Protein AF-F0Q202-F1 (afdb_monomer_lite)

Radius of gyration: 23.23 Å; chains: 1; bounding box: 80×51×35 Å

Secondary structure (DSSP, 8-state):
--------------------PPPPGGG--HHHHHHHHHHHHHHHHHHHHHHHHHH-TTTHHHHHHHHHHHHHTS-HHHHHHTTSHHHHHHHHHHHHHHHHHTTSHHHHHHHHHHHHHHT-

Sequence (120 aa):
MKIASFIAFAAVAFSVQVLAQPKPANQITQKDMQAAMERQMHVTDAATVANCSSLHPDLAKKIDKNWQTNLASLPPQLAEYRKSPAFASAVADARRDQMQEARTPEGQKSMAALCKAMAE

Foldseek 3Di:
DDDDDDPDPPPPPPPPPPPPDPDPPVPCDPVNVVVVVVLLVVLLLLLLLVVLCVVCVVLNVLLVVLVVVVVVPDDPVSVVVCVDPVSVVSSVVSNVVLVVQCVDPVSVVVSVVVSVVSSD

Organism: Paracidovorax avenae (strain ATCC 19860 / DSM 7227 / CCUG 15838 / JCM 20985 / LMG 2117 / NCPPB 1011) (NCBI:txid643561)

pLDDT: mean 80.48, std 17.8, range [38.53, 95.31]

Structure (mmCIF, N/CA/C/O backbone):
data_AF-F0Q202-F1
#
_entry.id   AF-F0Q202-F1
#
loop_
_atom_site.group_PDB
_atom_site.id
_atom_site.type_symbol
_atom_site.label_atom_id
_atom_site.label_alt_id
_atom_site.label_comp_id
_atom_site.label_asym_id
_atom_site.label_entity_id
_atom_site.label_seq_id
_atom_site.pdbx_PDB_ins_code
_atom_site.Cartn_x
_atom_site.Cartn_y
_atom_site.Cartn_z
_atom_site.occupancy
_atom_site.B_iso_or_equiv
_atom_site.auth_seq_id
_atom_site.auth_comp_id
_atom_site.auth_asym_id
_atom_site.auth_atom_id
_atom_site.pdbx_PDB_model_num
ATOM 1 N N . MET A 1 1 ? -64.465 37.238 -0.187 1.00 41.12 1 MET A N 1
ATOM 2 C CA . MET A 1 1 ? -63.631 36.153 -0.755 1.00 41.12 1 MET A CA 1
ATOM 3 C C . MET A 1 1 ? -62.293 36.713 -1.223 1.00 41.12 1 MET A C 1
ATOM 5 O O . MET A 1 1 ? -62.259 37.357 -2.260 1.00 41.12 1 MET A O 1
ATOM 9 N N . LYS A 1 2 ? -61.207 36.465 -0.485 1.00 38.53 2 LYS A N 1
ATOM 10 C CA . LYS A 1 2 ? -59.966 35.862 -1.005 1.00 38.53 2 LYS A CA 1
ATOM 11 C C . LYS A 1 2 ? -59.012 35.639 0.168 1.00 38.53 2 LYS A C 1
ATOM 13 O O . LYS A 1 2 ? -58.813 36.509 1.004 1.00 38.53 2 LYS A O 1
ATOM 18 N N . ILE A 1 3 ? -58.584 34.393 0.255 1.00 45.16 3 ILE A N 1
ATOM 19 C CA . ILE A 1 3 ? -57.961 33.724 1.388 1.00 45.16 3 ILE A CA 1
ATOM 20 C C . ILE A 1 3 ? -56.492 34.144 1.465 1.00 45.16 3 ILE A C 1
ATOM 22 O O . ILE A 1 3 ? -55.812 34.193 0.442 1.00 45.16 3 ILE A O 1
ATOM 26 N N . ALA A 1 4 ? -56.027 34.449 2.676 1.00 41.97 4 ALA A N 1
ATOM 27 C CA . ALA A 1 4 ? -54.624 34.681 2.979 1.00 41.97 4 ALA A CA 1
ATOM 28 C C . ALA A 1 4 ? -53.829 33.386 2.750 1.00 41.97 4 ALA A C 1
ATOM 30 O O . ALA A 1 4 ? -54.071 32.374 3.408 1.00 41.97 4 ALA A O 1
ATOM 31 N N . SER A 1 5 ? -52.890 33.409 1.807 1.00 44.31 5 SER A N 1
ATOM 32 C CA . SER A 1 5 ? -51.950 32.311 1.591 1.00 44.31 5 SER A CA 1
ATOM 33 C C . SER A 1 5 ? -50.843 32.372 2.641 1.00 44.31 5 SER A C 1
ATOM 35 O O . SER A 1 5 ? -49.849 33.074 2.481 1.00 44.31 5 SER A O 1
ATOM 37 N N . PHE A 1 6 ? -51.022 31.612 3.719 1.00 45.22 6 PHE A N 1
ATOM 38 C CA . PHE A 1 6 ? -49.936 31.196 4.597 1.00 45.22 6 PHE A CA 1
ATOM 39 C C . PHE A 1 6 ? -49.061 30.192 3.841 1.00 45.22 6 PHE A C 1
ATOM 41 O O . PHE A 1 6 ? -49.450 29.040 3.660 1.00 45.22 6 PHE A O 1
ATOM 48 N N . ILE A 1 7 ? -47.882 30.617 3.390 1.00 50.84 7 ILE A N 1
ATOM 49 C CA . ILE A 1 7 ? -46.831 29.687 2.967 1.00 50.84 7 ILE A CA 1
ATOM 50 C C . ILE A 1 7 ? -45.949 29.450 4.188 1.00 50.84 7 ILE A C 1
ATOM 52 O O . ILE A 1 7 ? -45.042 30.221 4.493 1.00 50.84 7 ILE A O 1
ATOM 56 N N . ALA A 1 8 ? -46.270 28.382 4.915 1.00 42.75 8 ALA A N 1
ATOM 57 C CA . ALA A 1 8 ? -45.376 27.788 5.890 1.00 42.75 8 ALA A CA 1
ATOM 58 C C . ALA A 1 8 ? -44.191 27.183 5.126 1.00 42.75 8 ALA A C 1
ATOM 60 O O . ALA A 1 8 ? -44.309 26.124 4.510 1.00 42.75 8 ALA A O 1
ATOM 61 N N . PHE A 1 9 ? -43.051 27.873 5.134 1.00 44.25 9 PHE A N 1
ATOM 62 C CA . PHE A 1 9 ? -41.790 27.264 4.734 1.00 44.25 9 PHE A CA 1
ATOM 63 C C . PHE A 1 9 ? -41.432 26.218 5.785 1.00 44.25 9 PHE A C 1
ATOM 65 O O . PHE A 1 9 ? -41.008 26.539 6.894 1.00 44.25 9 PHE A O 1
ATOM 72 N N . ALA A 1 10 ? -41.662 24.955 5.430 1.00 46.19 10 ALA A N 1
ATOM 73 C CA . ALA A 1 10 ? -41.149 23.816 6.159 1.00 46.19 10 ALA A CA 1
ATOM 74 C C . ALA A 1 10 ? -39.633 23.987 6.302 1.00 46.19 10 ALA A C 1
ATOM 76 O O . ALA A 1 10 ? -38.899 24.009 5.312 1.00 46.19 10 ALA A O 1
ATOM 77 N N . ALA A 1 11 ? -39.179 24.133 7.544 1.00 44.84 11 ALA A N 1
ATOM 78 C CA . ALA A 1 11 ? -37.784 23.983 7.895 1.00 44.84 11 ALA A CA 1
ATOM 79 C C . ALA A 1 11 ? -37.382 22.553 7.524 1.00 44.84 11 ALA A C 1
ATOM 81 O O . ALA A 1 11 ? -37.645 21.603 8.262 1.00 44.84 11 ALA A O 1
ATOM 82 N N . VAL A 1 12 ? -36.778 22.387 6.348 1.00 46.44 12 VAL A N 1
ATOM 83 C CA . VAL A 1 12 ? -36.034 21.176 6.029 1.00 46.44 12 VAL A CA 1
ATOM 84 C C . VAL A 1 12 ? -34.817 21.222 6.936 1.00 46.44 12 VAL A C 1
ATOM 86 O O . VAL A 1 12 ? -33.804 21.847 6.626 1.00 46.44 12 VAL A O 1
ATOM 89 N N . ALA A 1 13 ? -34.961 20.621 8.114 1.00 45.25 13 ALA A N 1
ATOM 90 C CA . ALA A 1 13 ? -33.850 20.254 8.961 1.00 45.25 13 ALA A CA 1
ATOM 91 C C . ALA A 1 13 ? -33.022 19.240 8.168 1.00 45.25 13 ALA A C 1
ATOM 93 O O . ALA A 1 13 ? -33.217 18.031 8.268 1.00 45.25 13 ALA A O 1
ATOM 94 N N . PHE A 1 14 ? -32.122 19.743 7.324 1.00 41.34 14 PHE A N 1
ATOM 95 C CA . PHE A 1 14 ? -31.003 18.963 6.841 1.00 41.34 14 PHE A CA 1
ATOM 96 C C . PHE A 1 14 ? -30.200 18.603 8.083 1.00 41.34 14 PHE A C 1
ATOM 98 O O . PHE A 1 14 ? -29.419 19.398 8.601 1.00 41.34 14 PHE A O 1
ATOM 105 N N . SER A 1 15 ? -30.453 17.404 8.601 1.00 44.53 15 SER A N 1
ATOM 106 C CA . SER A 1 15 ? -29.558 16.712 9.510 1.00 44.53 15 SER A CA 1
ATOM 107 C C . SER A 1 15 ? -28.270 16.464 8.734 1.00 44.53 15 SER A C 1
ATOM 109 O O . SER A 1 15 ? -28.069 15.401 8.148 1.00 44.53 15 SER A O 1
ATOM 111 N N . VAL A 1 16 ? -27.423 17.492 8.659 1.00 44.59 16 VAL A N 1
ATOM 112 C CA . VAL A 1 16 ? -26.036 17.344 8.250 1.00 44.59 16 VAL A CA 1
ATOM 113 C C . VAL A 1 16 ? -25.473 16.356 9.253 1.00 44.59 16 VAL A C 1
ATOM 115 O O . VAL A 1 16 ? -25.354 16.662 10.440 1.00 44.59 16 VAL A O 1
ATOM 118 N N . GLN A 1 17 ? -25.247 15.130 8.786 1.00 41.91 17 GLN A N 1
ATOM 119 C CA . GLN A 1 17 ? -24.494 14.134 9.522 1.00 41.91 17 GLN A CA 1
ATOM 120 C C . GLN A 1 17 ? -23.251 14.859 10.008 1.00 41.91 17 GLN A C 1
ATOM 122 O O . GLN A 1 17 ? -22.509 15.415 9.198 1.00 41.91 17 GLN A O 1
ATOM 127 N N . VAL A 1 18 ? -23.112 14.952 11.329 1.00 43.50 18 VAL A N 1
ATOM 128 C CA . VAL A 1 18 ? -21.946 15.513 11.994 1.00 43.50 18 VAL A CA 1
ATOM 129 C C . VAL A 1 18 ? -20.757 14.707 11.488 1.00 43.50 18 VAL A C 1
ATOM 131 O O . VAL A 1 18 ? -20.432 13.644 12.009 1.00 43.50 18 VAL A O 1
ATOM 134 N N . LEU A 1 19 ? -20.143 15.192 10.409 1.00 44.94 19 LEU A N 1
ATOM 135 C CA . LEU A 1 19 ? -18.779 14.872 10.060 1.00 44.94 19 LEU A CA 1
ATOM 136 C C . LEU A 1 19 ? -18.009 15.234 11.315 1.00 44.94 19 LEU A C 1
ATOM 138 O O . LEU A 1 19 ? -18.044 16.391 11.739 1.00 44.94 19 LEU A O 1
ATOM 142 N N . ALA A 1 20 ? -17.449 14.214 11.962 1.00 51.72 20 ALA A N 1
ATOM 143 C CA . ALA A 1 20 ? -16.647 14.351 13.159 1.00 51.72 20 ALA A CA 1
ATOM 144 C C . ALA A 1 20 ? -15.728 15.561 12.975 1.00 51.72 20 ALA A C 1
ATOM 146 O O . ALA A 1 20 ? -14.836 15.544 12.125 1.00 51.72 20 ALA A O 1
ATOM 147 N N . GLN A 1 21 ? -16.030 16.641 13.699 1.00 51.09 21 GLN A N 1
ATOM 148 C CA . GLN A 1 21 ? -15.249 17.865 13.635 1.00 51.09 21 GLN A CA 1
ATOM 149 C C . GLN A 1 21 ? -13.797 17.479 13.931 1.00 51.09 21 GLN A C 1
ATOM 151 O O . GLN A 1 21 ? -13.567 16.748 14.905 1.00 51.09 21 GLN A O 1
ATOM 156 N N . PRO A 1 22 ? -12.824 17.891 13.097 1.00 58.81 22 PRO A N 1
ATOM 157 C CA . PRO A 1 22 ? -11.431 17.594 13.364 1.00 58.81 22 PRO A CA 1
ATOM 158 C C . PRO A 1 22 ? -11.106 18.116 14.760 1.00 58.81 22 PRO A C 1
ATOM 160 O O . PRO A 1 22 ? -11.384 19.270 15.093 1.00 58.81 22 PRO A O 1
ATOM 163 N N . LYS A 1 23 ? -10.578 17.225 15.603 1.00 62.44 23 LYS A N 1
ATOM 164 C CA . LYS A 1 23 ? -10.172 17.567 16.965 1.00 62.44 23 LYS A CA 1
ATOM 165 C C . LYS A 1 23 ? -9.237 18.779 16.865 1.00 62.44 23 LYS A C 1
ATOM 167 O O . LYS A 1 23 ? -8.338 18.757 16.019 1.00 62.44 23 LYS A O 1
ATOM 172 N N . PRO A 1 24 ? -9.452 19.846 17.649 1.00 64.62 24 PRO A N 1
ATOM 173 C CA . PRO A 1 24 ? -8.662 21.057 17.498 1.00 64.62 24 PRO A CA 1
ATOM 174 C C . PRO A 1 24 ? -7.177 20.719 17.711 1.00 64.62 24 PRO A C 1
ATOM 176 O O . PRO A 1 24 ? -6.844 19.864 18.532 1.00 64.62 24 PRO A O 1
ATOM 179 N N . ALA A 1 25 ? -6.287 21.332 16.923 1.00 59.72 25 ALA A N 1
ATOM 180 C CA . ALA A 1 25 ? -4.877 20.923 16.805 1.00 59.72 25 ALA A CA 1
ATOM 181 C C . ALA A 1 25 ? -4.115 20.891 18.148 1.00 59.72 25 ALA A C 1
ATOM 183 O O . ALA A 1 25 ? -3.148 20.155 18.307 1.00 59.72 25 ALA A O 1
ATOM 184 N N . ASN A 1 26 ? -4.596 21.641 19.140 1.00 63.47 26 ASN A N 1
ATOM 185 C CA . ASN A 1 26 ? -4.110 21.679 20.519 1.00 63.47 26 ASN A CA 1
ATOM 186 C C . ASN A 1 26 ? -4.547 20.482 21.397 1.00 63.47 26 ASN A C 1
ATOM 188 O O . ASN A 1 26 ? -4.173 20.425 22.564 1.00 63.47 26 ASN A O 1
ATOM 192 N N . GLN A 1 27 ? -5.326 19.534 20.869 1.00 69.56 27 GLN A N 1
ATOM 193 C CA . GLN A 1 27 ? -5.803 18.331 21.570 1.00 69.56 27 GLN A CA 1
ATOM 194 C C . GLN A 1 27 ? -5.386 17.018 20.886 1.00 69.56 27 GLN A C 1
ATOM 196 O O . GLN A 1 27 ? -5.903 15.946 21.228 1.00 69.56 27 GLN A O 1
ATOM 201 N N . ILE A 1 28 ? -4.476 17.085 19.910 1.00 76.56 28 ILE A N 1
ATOM 202 C CA . ILE A 1 28 ? -3.886 15.894 19.298 1.00 76.56 28 ILE A CA 1
ATOM 203 C C . ILE A 1 28 ? -2.921 15.283 20.311 1.00 76.56 28 ILE A C 1
ATOM 205 O O . ILE A 1 28 ? -1.932 15.899 20.703 1.00 76.56 28 ILE A O 1
ATOM 209 N N . THR A 1 29 ? -3.222 14.069 20.761 1.00 85.25 29 THR A N 1
ATOM 210 C CA . THR A 1 29 ? -2.345 13.344 21.682 1.00 85.25 29 THR A CA 1
ATOM 211 C C . THR A 1 29 ? -1.218 12.646 20.917 1.00 85.25 29 THR A C 1
ATOM 213 O O . THR A 1 29 ? -1.346 12.354 19.728 1.00 85.25 29 THR A O 1
ATOM 216 N N . GLN A 1 30 ? -0.129 12.287 21.603 1.00 85.25 30 GLN A N 1
ATOM 217 C CA . GLN A 1 30 ? 0.939 11.464 21.014 1.00 85.25 30 GLN A CA 1
ATOM 218 C C . GLN A 1 30 ? 0.395 10.149 20.427 1.00 85.25 30 GLN A C 1
ATOM 220 O O . GLN A 1 30 ? 0.828 9.710 19.365 1.00 85.25 30 GLN A O 1
ATOM 225 N N . LYS A 1 31 ? -0.608 9.553 21.082 1.00 83.94 31 LYS A N 1
ATOM 226 C CA . LYS A 1 31 ? -1.293 8.345 20.606 1.00 83.94 31 LYS A CA 1
ATOM 227 C C . LYS A 1 31 ? -2.057 8.591 19.303 1.00 83.94 31 LYS A C 1
ATOM 229 O O . LYS A 1 31 ? -2.058 7.728 18.429 1.00 83.94 31 LYS A O 1
ATOM 234 N N . ASP A 1 32 ? -2.679 9.761 19.158 1.00 82.19 32 ASP A N 1
ATOM 235 C CA . ASP A 1 32 ? -3.372 10.145 17.925 1.00 82.19 32 ASP A CA 1
ATOM 236 C C . ASP A 1 32 ? -2.376 10.302 16.766 1.00 82.19 32 ASP A C 1
ATOM 238 O O . ASP A 1 32 ? -2.639 9.820 15.663 1.00 82.19 32 ASP A O 1
ATOM 242 N N . MET A 1 33 ? -1.204 10.895 17.030 1.00 83.25 33 MET A N 1
ATOM 243 C CA . MET A 1 33 ? -0.122 11.007 16.044 1.00 83.25 33 MET A CA 1
ATOM 244 C C . MET A 1 33 ? 0.432 9.640 15.644 1.00 83.25 33 MET A C 1
ATOM 246 O O . MET A 1 33 ? 0.576 9.362 14.455 1.00 83.25 33 MET A O 1
ATOM 250 N N . GLN A 1 34 ? 0.699 8.767 16.617 1.00 85.38 34 GLN A N 1
ATOM 251 C CA . GLN A 1 34 ? 1.192 7.420 16.345 1.00 85.38 34 GLN A CA 1
ATOM 252 C C . GLN A 1 34 ? 0.188 6.624 15.504 1.00 85.38 34 GLN A C 1
ATOM 254 O O . GLN A 1 34 ? 0.563 6.037 14.495 1.00 85.38 34 GLN A O 1
ATOM 259 N N . ALA A 1 35 ? -1.099 6.676 15.850 1.00 84.69 35 ALA A N 1
ATOM 260 C CA . ALA A 1 35 ? -2.133 6.009 15.071 1.00 84.69 35 ALA A CA 1
ATOM 261 C C . ALA A 1 35 ? -2.259 6.592 13.652 1.00 84.69 35 ALA A C 1
ATOM 263 O O . ALA A 1 35 ? -2.562 5.864 12.713 1.00 84.69 35 ALA A O 1
ATOM 264 N N . ALA A 1 36 ? -2.063 7.900 13.460 1.00 84.50 36 ALA A N 1
ATOM 265 C CA . ALA A 1 36 ? -2.039 8.500 12.125 1.00 84.50 36 ALA A CA 1
ATOM 266 C C . ALA A 1 36 ? -0.834 8.015 11.301 1.00 84.50 36 ALA A C 1
ATOM 268 O O . ALA A 1 36 ? -1.002 7.643 10.140 1.00 84.50 36 ALA A O 1
ATOM 269 N N . MET A 1 37 ? 0.346 7.941 11.917 1.00 86.25 37 MET A N 1
ATOM 270 C CA . MET A 1 37 ? 1.562 7.427 11.286 1.00 86.25 37 MET A CA 1
ATOM 271 C C . MET A 1 37 ? 1.426 5.947 10.906 1.00 86.25 37 MET A C 1
ATOM 273 O O . MET A 1 37 ? 1.740 5.574 9.779 1.00 86.25 37 MET A O 1
ATOM 277 N N . GLU A 1 38 ? 0.893 5.113 11.803 1.00 87.38 38 GLU A N 1
ATOM 278 C CA . GLU A 1 38 ? 0.612 3.698 11.528 1.00 87.38 38 GLU A CA 1
ATOM 279 C C . GLU A 1 38 ? -0.358 3.547 10.349 1.00 87.38 38 GLU A C 1
ATOM 281 O O . GLU A 1 38 ? -0.106 2.779 9.420 1.00 87.38 38 GLU A O 1
ATOM 286 N N . ARG A 1 39 ? -1.439 4.338 10.321 1.00 88.38 39 ARG A N 1
ATOM 287 C CA . ARG A 1 39 ? -2.381 4.353 9.192 1.00 88.38 39 ARG A CA 1
ATOM 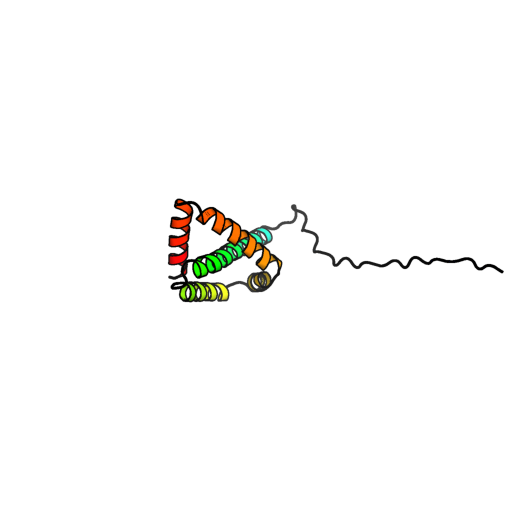288 C C . ARG A 1 39 ? -1.696 4.716 7.878 1.00 88.38 39 ARG A C 1
ATOM 290 O O . ARG A 1 39 ? -1.914 4.026 6.887 1.00 88.38 39 ARG A O 1
ATOM 297 N N . GLN A 1 40 ? -0.874 5.764 7.871 1.00 87.50 40 GLN A N 1
ATOM 298 C CA . GLN A 1 40 ? -0.161 6.206 6.674 1.00 87.50 40 GLN A CA 1
ATOM 299 C C . GLN A 1 40 ? 0.839 5.153 6.186 1.00 87.50 40 GLN A C 1
ATOM 301 O O . GLN A 1 40 ? 0.875 4.849 4.999 1.00 87.50 40 GLN A O 1
ATOM 306 N N . MET A 1 41 ? 1.594 4.537 7.094 1.00 89.12 41 MET A N 1
ATOM 307 C CA . MET A 1 41 ? 2.509 3.445 6.764 1.00 89.12 41 MET A CA 1
ATOM 308 C C . MET A 1 41 ? 1.777 2.277 6.087 1.00 89.12 41 MET A C 1
ATOM 310 O O . MET A 1 41 ? 2.242 1.777 5.067 1.00 89.12 41 MET A O 1
ATOM 314 N N . HIS A 1 42 ? 0.599 1.887 6.582 1.00 90.00 42 HIS A N 1
ATOM 315 C CA . HIS A 1 42 ? -0.196 0.821 5.961 1.00 90.00 42 HIS A CA 1
ATOM 316 C C . HIS A 1 42 ? -0.861 1.218 4.640 1.00 90.00 42 HIS A C 1
ATOM 318 O O . HIS A 1 42 ? -1.147 0.341 3.823 1.00 90.00 42 HIS A O 1
ATOM 324 N N . VAL A 1 43 ? -1.130 2.509 4.429 1.00 92.38 43 VAL A N 1
ATOM 325 C CA . VAL A 1 43 ? -1.551 3.033 3.122 1.00 92.38 43 VAL A CA 1
ATOM 326 C C . VAL A 1 43 ? -0.416 2.858 2.117 1.00 92.38 43 VAL A C 1
ATOM 328 O O . VAL A 1 43 ? -0.638 2.287 1.051 1.00 92.38 43 VAL A O 1
ATOM 331 N N . THR A 1 44 ? 0.796 3.288 2.478 1.00 90.25 44 THR A N 1
ATOM 332 C CA . THR A 1 44 ? 1.984 3.143 1.630 1.00 90.25 44 THR A CA 1
ATOM 333 C C . THR A 1 44 ? 2.263 1.677 1.327 1.00 90.25 44 THR A C 1
ATOM 335 O O . THR A 1 44 ? 2.421 1.326 0.167 1.00 90.25 44 THR A O 1
ATOM 338 N N . ASP A 1 45 ? 2.250 0.807 2.336 1.00 91.06 45 ASP A N 1
ATOM 339 C CA . ASP A 1 45 ? 2.462 -0.635 2.174 1.00 91.06 45 ASP A CA 1
ATOM 340 C C . ASP A 1 45 ? 1.425 -1.275 1.233 1.00 91.06 45 ASP A C 1
ATOM 342 O O . ASP A 1 45 ? 1.781 -1.955 0.274 1.00 91.06 45 ASP A O 1
ATOM 346 N N . ALA A 1 46 ? 0.133 -0.979 1.420 1.00 92.94 46 ALA A N 1
ATOM 347 C CA . ALA A 1 46 ? -0.921 -1.475 0.533 1.00 92.94 46 ALA A CA 1
ATOM 348 C C . ALA A 1 46 ? -0.772 -0.970 -0.914 1.00 92.94 46 ALA A C 1
ATOM 350 O O . ALA A 1 46 ? -0.989 -1.731 -1.861 1.00 92.94 46 ALA A O 1
ATOM 351 N N . ALA A 1 47 ? -0.393 0.299 -1.094 1.00 94.69 47 ALA A N 1
ATOM 352 C CA . ALA A 1 47 ? -0.100 0.859 -2.408 1.00 94.69 47 ALA A CA 1
ATOM 353 C C . ALA A 1 47 ? 1.097 0.151 -3.061 1.00 94.69 47 ALA A C 1
ATOM 355 O O . ALA A 1 47 ? 1.007 -0.227 -4.233 1.00 94.69 47 ALA A O 1
ATOM 356 N N . THR A 1 48 ? 2.154 -0.121 -2.290 1.00 93.56 48 THR A N 1
ATOM 357 C CA . THR A 1 48 ? 3.335 -0.855 -2.754 1.00 93.56 48 THR A CA 1
ATOM 358 C C . THR A 1 48 ? 2.974 -2.279 -3.162 1.00 93.56 48 THR A C 1
ATOM 360 O O . THR A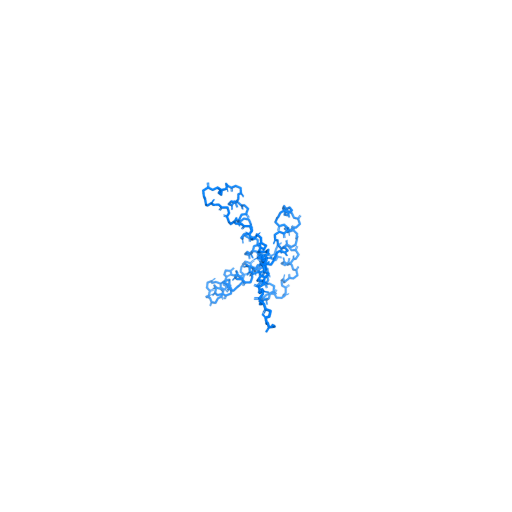 1 48 ? 3.351 -2.697 -4.252 1.00 93.56 48 THR A O 1
ATOM 363 N N . VAL A 1 49 ? 2.186 -3.013 -2.365 1.00 94.62 49 VAL A N 1
ATOM 364 C CA . VAL A 1 49 ? 1.707 -4.363 -2.725 1.00 94.62 49 VAL A CA 1
ATOM 365 C C . VAL A 1 49 ? 0.969 -4.344 -4.056 1.00 94.62 49 VAL A C 1
ATOM 367 O O . VAL A 1 49 ? 1.260 -5.160 -4.933 1.00 94.62 49 VAL A O 1
ATOM 370 N N . ALA A 1 50 ? 0.030 -3.411 -4.227 1.00 92.31 50 ALA A N 1
ATOM 371 C CA . ALA A 1 50 ? -0.735 -3.286 -5.463 1.00 92.31 50 ALA A CA 1
ATOM 372 C C . ALA A 1 50 ? 0.173 -2.960 -6.658 1.00 92.31 50 ALA A C 1
ATOM 374 O O . ALA A 1 50 ? -0.001 -3.518 -7.743 1.00 92.31 50 ALA A O 1
ATOM 375 N N . ASN A 1 51 ? 1.154 -2.078 -6.458 1.00 92.62 51 ASN A N 1
ATOM 376 C CA . ASN A 1 51 ? 2.096 -1.698 -7.498 1.00 92.62 51 ASN A CA 1
ATOM 377 C C . ASN A 1 51 ? 3.023 -2.860 -7.880 1.00 92.62 51 ASN A C 1
ATOM 379 O O . ASN A 1 51 ? 3.084 -3.256 -9.041 1.00 92.62 51 ASN A O 1
ATOM 383 N N . CYS A 1 52 ? 3.677 -3.470 -6.897 1.00 93.44 52 CYS A N 1
ATOM 384 C CA . CYS A 1 52 ? 4.590 -4.584 -7.099 1.00 93.44 52 CYS A CA 1
ATOM 385 C C . CYS A 1 52 ? 3.899 -5.809 -7.691 1.00 93.44 52 CYS A C 1
ATOM 387 O O . CYS A 1 52 ? 4.453 -6.434 -8.588 1.00 93.44 52 CYS A O 1
ATOM 389 N N . SER A 1 53 ? 2.670 -6.112 -7.271 1.00 92.44 53 SER A N 1
ATOM 390 C CA . SER A 1 53 ? 1.887 -7.203 -7.866 1.00 92.44 53 SER A CA 1
ATOM 391 C C . SER A 1 53 ? 1.545 -6.937 -9.334 1.00 92.44 53 SER A C 1
ATOM 393 O O . SER A 1 53 ? 1.470 -7.872 -10.127 1.00 92.44 53 SER A O 1
ATOM 395 N N . SER A 1 54 ? 1.358 -5.668 -9.712 1.00 89.62 54 SER A N 1
ATOM 396 C CA . SER A 1 54 ? 1.126 -5.274 -11.104 1.00 89.62 54 SER A CA 1
ATOM 397 C C . SER A 1 54 ? 2.404 -5.297 -11.946 1.00 89.62 54 SER A C 1
ATOM 399 O O . SER A 1 54 ? 2.330 -5.616 -13.130 1.00 89.62 54 SER A O 1
ATOM 401 N N . LEU A 1 55 ? 3.549 -4.917 -11.370 1.00 88.00 55 LEU A N 1
ATOM 402 C CA . LEU A 1 55 ? 4.841 -4.848 -12.064 1.00 88.00 55 LEU A CA 1
ATOM 403 C C . LEU A 1 55 ? 5.528 -6.216 -12.173 1.00 88.00 55 LEU A C 1
ATOM 405 O O . LEU A 1 55 ? 6.196 -6.487 -13.167 1.00 88.00 55 LEU A O 1
ATOM 409 N N . HIS A 1 56 ? 5.333 -7.078 -11.175 1.00 90.06 56 HIS A N 1
ATOM 410 C CA . HIS A 1 56 ? 5.928 -8.410 -11.072 1.00 90.06 56 HIS A CA 1
ATOM 411 C C . HIS A 1 56 ? 4.839 -9.466 -10.814 1.00 90.06 56 HIS A C 1
ATOM 413 O O . HIS A 1 56 ? 4.694 -9.956 -9.687 1.00 90.06 56 HIS A O 1
ATOM 419 N N . PRO A 1 57 ? 4.043 -9.833 -11.840 1.00 90.88 57 PRO A N 1
ATOM 420 C CA . PRO A 1 57 ? 2.966 -10.815 -11.695 1.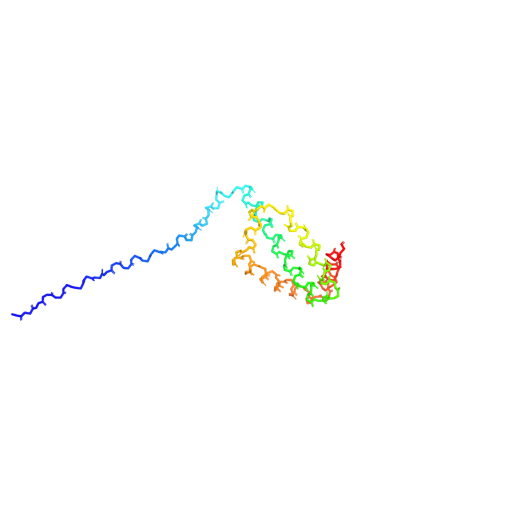00 90.88 57 PRO A CA 1
ATOM 421 C C . PRO A 1 57 ? 3.444 -12.184 -11.186 1.00 90.88 57 PRO A C 1
ATOM 423 O O . PRO A 1 57 ? 2.687 -12.909 -10.544 1.00 90.88 57 PRO A O 1
ATOM 426 N N . ASP A 1 58 ? 4.706 -12.534 -11.443 1.00 92.88 58 ASP A N 1
ATOM 427 C CA . ASP A 1 58 ? 5.370 -13.746 -10.961 1.00 92.88 58 ASP A CA 1
ATOM 428 C C . ASP A 1 58 ? 5.612 -13.737 -9.440 1.00 92.88 58 ASP A C 1
ATOM 430 O O . ASP A 1 58 ? 5.588 -14.791 -8.797 1.00 92.88 58 ASP A O 1
ATOM 434 N N . LEU A 1 59 ? 5.785 -12.552 -8.846 1.00 92.75 59 LEU A N 1
ATOM 435 C CA . LEU A 1 59 ? 5.974 -12.363 -7.406 1.00 92.75 59 LEU A CA 1
ATOM 436 C C . LEU A 1 59 ? 4.665 -12.071 -6.664 1.00 92.75 59 LEU A C 1
ATOM 438 O O . LEU A 1 59 ? 4.607 -12.274 -5.450 1.00 92.75 59 LEU A O 1
ATOM 442 N N . ALA A 1 60 ? 3.608 -11.658 -7.371 1.00 92.69 60 ALA A N 1
ATOM 443 C CA . ALA A 1 60 ? 2.345 -11.189 -6.795 1.00 92.69 60 ALA A CA 1
ATOM 444 C C . ALA A 1 60 ? 1.782 -12.114 -5.703 1.00 92.69 60 ALA A C 1
ATOM 446 O O . ALA A 1 60 ? 1.425 -11.656 -4.621 1.00 92.69 60 ALA A O 1
ATOM 447 N N . LYS A 1 61 ? 1.774 -13.435 -5.933 1.00 94.94 61 LYS A N 1
ATOM 448 C CA . LYS A 1 61 ? 1.267 -14.406 -4.947 1.00 94.94 61 LYS A CA 1
ATOM 449 C C . LYS A 1 61 ? 2.095 -14.44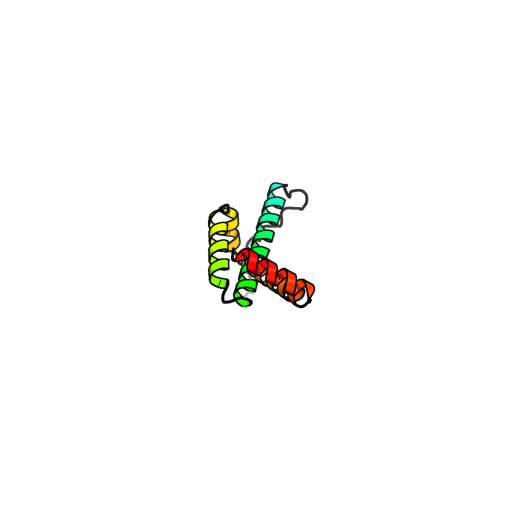0 -3.657 1.00 94.94 61 LYS A C 1
ATOM 451 O O . LYS A 1 61 ? 1.539 -14.655 -2.584 1.00 94.94 61 LYS A O 1
ATOM 456 N N . LYS A 1 62 ? 3.419 -14.280 -3.750 1.00 95.31 62 LYS A N 1
ATOM 457 C CA . LYS A 1 62 ? 4.301 -14.257 -2.573 1.00 95.31 62 LYS A CA 1
ATOM 458 C C . LYS A 1 62 ? 4.140 -12.953 -1.802 1.00 95.31 62 LYS A C 1
ATOM 460 O O . LYS A 1 62 ? 3.963 -13.004 -0.591 1.00 95.31 62 LYS A O 1
ATOM 465 N N . ILE A 1 63 ? 4.122 -11.831 -2.520 1.00 94.19 63 ILE A N 1
ATOM 466 C CA . ILE A 1 63 ? 3.914 -10.493 -1.954 1.00 94.19 63 ILE A CA 1
ATOM 467 C C . ILE A 1 63 ? 2.582 -10.440 -1.201 1.00 94.19 63 ILE A C 1
ATOM 469 O O . ILE A 1 63 ? 2.560 -10.081 -0.028 1.00 94.19 63 ILE A O 1
ATOM 473 N N . ASP A 1 64 ? 1.486 -10.860 -1.839 1.00 93.12 64 ASP A N 1
ATOM 474 C CA . ASP A 1 64 ? 0.158 -10.873 -1.216 1.00 93.12 64 ASP A CA 1
ATOM 475 C C . ASP A 1 64 ? 0.118 -11.782 0.020 1.00 93.12 64 ASP A C 1
ATOM 477 O O . ASP A 1 64 ? -0.373 -11.379 1.072 1.00 93.12 64 ASP A O 1
ATOM 481 N N . LYS A 1 65 ? 0.719 -12.978 -0.049 1.00 94.00 65 LYS A N 1
ATOM 482 C CA . LYS A 1 65 ? 0.799 -13.888 1.103 1.00 94.00 65 LYS A CA 1
ATOM 483 C C . LYS A 1 65 ? 1.566 -13.273 2.281 1.00 94.00 65 LYS A C 1
ATOM 485 O O . LYS A 1 65 ? 1.111 -13.374 3.424 1.00 94.00 65 LYS A O 1
ATOM 490 N N . ASN A 1 66 ? 2.735 -12.690 2.022 1.00 92.81 66 ASN A N 1
ATOM 491 C CA . ASN A 1 66 ? 3.568 -12.083 3.061 1.00 92.81 66 ASN A CA 1
ATOM 492 C C . ASN A 1 66 ? 2.840 -10.896 3.698 1.00 92.81 66 ASN A C 1
ATOM 494 O O . ASN A 1 66 ? 2.679 -10.822 4.916 1.00 92.81 66 ASN A O 1
ATOM 498 N N . TRP A 1 67 ? 2.275 -10.036 2.852 1.00 90.62 67 TRP A N 1
ATOM 499 C CA . TRP A 1 67 ? 1.453 -8.922 3.285 1.00 90.62 67 TRP A CA 1
ATOM 500 C C . TRP A 1 67 ? 0.297 -9.384 4.168 1.00 90.62 67 TRP A C 1
ATOM 502 O O . TRP A 1 67 ? 0.228 -8.959 5.314 1.00 90.62 67 TRP A O 1
ATOM 512 N N . GLN A 1 68 ? -0.551 -10.311 3.708 1.00 89.31 68 GLN A N 1
ATOM 513 C CA . GLN A 1 68 ? -1.679 -10.840 4.487 1.00 89.31 68 GLN A CA 1
ATOM 514 C C . GLN A 1 68 ? -1.256 -11.428 5.840 1.00 89.31 68 GLN A C 1
ATOM 516 O O . GLN A 1 68 ? -1.974 -11.263 6.827 1.00 89.31 68 GLN A O 1
ATOM 521 N N . THR A 1 69 ? -0.082 -12.058 5.911 1.00 89.56 69 THR A N 1
ATOM 522 C CA . THR A 1 69 ? 0.483 -12.557 7.174 1.00 89.56 69 THR A CA 1
ATOM 523 C C . THR A 1 69 ? 0.779 -11.402 8.131 1.00 89.56 69 THR A C 1
ATOM 525 O O . THR A 1 69 ? 0.356 -11.436 9.287 1.00 89.56 69 THR A O 1
ATOM 528 N N . ASN A 1 70 ? 1.409 -10.333 7.638 1.00 85.75 70 ASN A N 1
ATOM 529 C CA . ASN A 1 70 ? 1.647 -9.121 8.422 1.00 85.75 70 ASN A CA 1
ATOM 530 C C . ASN A 1 70 ? 0.327 -8.455 8.835 1.00 85.75 70 ASN A C 1
ATOM 532 O O . ASN A 1 70 ? 0.194 -8.001 9.972 1.00 85.75 70 ASN A O 1
ATOM 536 N N . LEU A 1 71 ? -0.688 -8.473 7.964 1.00 84.12 71 LEU A N 1
ATOM 537 C CA . LEU A 1 71 ? -2.008 -7.914 8.265 1.00 84.12 71 LEU A CA 1
ATOM 538 C C . LEU A 1 71 ? -2.707 -8.611 9.429 1.00 84.12 71 LEU A C 1
ATOM 540 O O . LEU A 1 71 ? -3.393 -7.947 10.204 1.00 84.12 71 LEU A O 1
ATOM 544 N N . ALA A 1 72 ? -2.539 -9.926 9.563 1.00 85.06 72 ALA A N 1
ATOM 545 C CA . ALA A 1 72 ? -3.161 -10.696 10.637 1.00 85.06 72 ALA A CA 1
ATOM 546 C C . ALA A 1 72 ? -2.650 -10.295 12.033 1.00 85.06 72 ALA A C 1
ATOM 548 O O . ALA A 1 72 ? -3.352 -10.497 13.021 1.00 85.06 72 ALA A O 1
ATOM 549 N N . SER A 1 73 ? -1.455 -9.700 12.119 1.00 84.06 73 SER A N 1
ATOM 550 C CA . SER A 1 73 ? -0.871 -9.215 13.375 1.00 84.06 73 SER A CA 1
ATOM 551 C C . SER A 1 73 ? -1.340 -7.814 13.791 1.00 84.06 73 SER A C 1
ATOM 553 O O . SER A 1 73 ? -0.945 -7.323 14.849 1.00 84.06 73 SER A O 1
ATOM 555 N N . LEU A 1 74 ? -2.177 -7.150 12.983 1.00 82.62 74 LEU A N 1
ATOM 556 C CA . LEU A 1 74 ? -2.533 -5.753 13.220 1.00 82.62 74 LEU A CA 1
ATOM 557 C C . LEU A 1 74 ? -3.568 -5.564 14.342 1.00 82.62 74 LEU A C 1
ATOM 559 O O . LEU A 1 74 ? -4.518 -6.339 14.463 1.00 82.62 74 LEU A O 1
ATOM 563 N N . PRO A 1 75 ? -3.465 -4.458 15.104 1.00 84.62 75 PRO A N 1
ATOM 564 C CA . PRO A 1 75 ? -4.505 -4.024 16.027 1.00 84.62 75 PRO A CA 1
ATOM 565 C C . PRO A 1 75 ? -5.885 -3.851 15.355 1.00 84.62 75 PRO A C 1
ATOM 567 O O . PRO A 1 75 ? -5.960 -3.326 14.235 1.00 84.62 75 PRO A O 1
ATOM 570 N N . PRO A 1 76 ? -6.999 -4.163 16.051 1.00 84.38 76 PRO A N 1
ATOM 571 C CA . PRO A 1 76 ? -8.354 -4.082 15.495 1.00 84.38 76 PRO A CA 1
ATOM 572 C C . PRO A 1 76 ? -8.713 -2.720 14.887 1.00 84.38 76 PRO A C 1
ATOM 574 O O . PRO A 1 76 ? -9.338 -2.655 13.831 1.00 84.38 76 PRO A O 1
ATOM 577 N N . GLN A 1 77 ? -8.279 -1.612 15.500 1.00 84.06 77 GLN A N 1
ATOM 578 C CA . GLN A 1 77 ? -8.573 -0.271 14.983 1.00 84.06 77 GLN A CA 1
ATOM 579 C C . GLN A 1 77 ? -7.961 0.008 13.600 1.00 84.06 77 GLN A C 1
ATOM 581 O O . GLN A 1 77 ? -8.529 0.773 12.818 1.00 84.06 77 GLN A O 1
ATOM 586 N N . LEU A 1 78 ? -6.811 -0.597 13.289 1.00 84.62 78 LEU A N 1
ATOM 587 C CA . LEU A 1 78 ? -6.184 -0.475 11.973 1.00 84.62 78 LEU A CA 1
ATOM 588 C C . LEU A 1 78 ? -6.884 -1.390 10.971 1.00 84.62 78 LEU A C 1
ATOM 590 O O . LEU A 1 78 ? -7.126 -0.971 9.842 1.00 84.62 78 LEU A O 1
ATOM 594 N N . ALA A 1 79 ? -7.283 -2.594 11.391 1.00 84.44 79 ALA A N 1
ATOM 595 C CA . ALA A 1 79 ? -8.071 -3.497 10.557 1.00 84.44 79 ALA A CA 1
ATOM 596 C C . ALA A 1 79 ? -9.397 -2.856 10.104 1.00 84.44 79 ALA A C 1
ATOM 598 O O . ALA A 1 79 ? -9.746 -2.943 8.927 1.00 84.44 79 ALA A O 1
ATOM 599 N N . GLU A 1 80 ? -10.097 -2.151 10.998 1.00 86.44 80 GLU A N 1
ATOM 600 C CA . GLU A 1 80 ? -11.327 -1.426 10.653 1.00 86.44 80 GLU A CA 1
ATOM 601 C C . GLU A 1 80 ? -11.067 -0.205 9.764 1.00 86.44 80 GLU A C 1
ATOM 603 O O . GLU A 1 80 ? -11.768 -0.004 8.771 1.00 86.44 80 GLU A O 1
ATOM 608 N N . TYR A 1 81 ? -10.023 0.585 10.043 1.00 87.88 81 TYR A N 1
ATOM 609 C CA . TYR A 1 81 ? -9.666 1.729 9.195 1.00 87.88 81 TYR A CA 1
ATOM 610 C C . TYR A 1 81 ? -9.441 1.323 7.732 1.00 87.88 81 TYR A C 1
ATOM 612 O O . TYR A 1 81 ? -9.858 2.039 6.821 1.00 87.88 81 TYR A O 1
ATOM 620 N N . ARG A 1 82 ? -8.851 0.152 7.490 1.00 87.25 82 ARG A N 1
ATOM 621 C CA . ARG A 1 82 ? -8.542 -0.339 6.139 1.00 87.25 82 ARG A CA 1
ATOM 622 C C . ARG A 1 82 ? -9.768 -0.731 5.318 1.00 87.25 82 ARG A C 1
ATOM 624 O O . ARG A 1 82 ? -9.675 -0.836 4.101 1.00 87.25 82 ARG A O 1
ATOM 631 N N . LYS A 1 83 ? -10.923 -0.889 5.964 1.00 88.50 83 LYS A N 1
ATOM 632 C CA . LYS A 1 83 ? -12.217 -1.104 5.300 1.00 88.50 83 LYS A CA 1
ATOM 633 C C . LYS A 1 83 ? -12.907 0.215 4.931 1.00 88.50 83 LYS A C 1
ATOM 635 O O . LYS A 1 83 ? -13.956 0.198 4.294 1.00 88.50 83 LYS A O 1
ATOM 640 N N . SER A 1 84 ? -12.357 1.358 5.349 1.00 91.50 84 SER A N 1
ATOM 641 C CA . SER A 1 84 ? -12.984 2.661 5.134 1.00 91.50 84 SER A CA 1
ATOM 642 C C . SER A 1 84 ? -12.752 3.204 3.713 1.00 91.50 84 SER A C 1
ATOM 644 O O . SER A 1 84 ? -11.689 2.980 3.126 1.00 91.50 84 SER A O 1
ATOM 646 N N . PRO A 1 85 ? -13.685 4.016 3.176 1.00 93.69 85 PRO A N 1
ATOM 647 C CA . PRO A 1 85 ? -13.470 4.739 1.920 1.00 93.69 85 PRO A CA 1
ATOM 648 C C . PRO A 1 85 ? -12.253 5.673 1.958 1.00 93.69 85 PRO A C 1
ATOM 650 O O . PRO A 1 85 ? -11.568 5.845 0.952 1.00 93.69 85 PRO A O 1
ATOM 653 N N . ALA A 1 86 ? -11.955 6.251 3.127 1.00 90.81 86 ALA A N 1
ATOM 654 C CA . ALA A 1 86 ? -10.800 7.124 3.313 1.00 90.81 86 ALA A CA 1
ATOM 655 C C . ALA A 1 86 ? -9.479 6.378 3.072 1.00 90.81 86 ALA A C 1
ATOM 657 O O . ALA A 1 86 ? -8.582 6.914 2.427 1.00 90.81 86 ALA A O 1
ATOM 658 N N . PHE A 1 87 ? -9.378 5.129 3.535 1.00 92.81 87 PHE A N 1
ATOM 659 C CA . PHE A 1 87 ? -8.218 4.288 3.253 1.00 92.81 87 PHE A CA 1
ATOM 660 C C . PHE A 1 87 ? -8.091 3.986 1.757 1.00 92.81 87 PHE A C 1
ATOM 662 O O . PHE A 1 87 ? -7.013 4.149 1.198 1.00 92.81 87 PHE A O 1
ATOM 669 N N . ALA A 1 88 ? -9.188 3.612 1.090 1.00 93.44 88 ALA A N 1
ATOM 670 C CA . ALA A 1 88 ? -9.172 3.329 -0.346 1.00 93.44 88 ALA A CA 1
ATOM 671 C C . ALA A 1 88 ? -8.711 4.541 -1.178 1.00 93.44 88 ALA A C 1
ATOM 673 O O . ALA A 1 88 ? -7.886 4.387 -2.080 1.00 93.44 88 ALA A O 1
ATOM 674 N N . SER A 1 89 ? -9.189 5.745 -0.842 1.00 94.38 89 SER A N 1
ATOM 675 C CA . SER A 1 89 ? -8.732 6.988 -1.479 1.00 94.38 89 SER A CA 1
ATOM 676 C C . SER A 1 89 ? -7.246 7.233 -1.227 1.00 94.38 89 SER A C 1
ATOM 678 O O . SER A 1 89 ? -6.496 7.456 -2.171 1.00 94.38 89 SER A O 1
ATOM 680 N N . ALA A 1 90 ? -6.802 7.119 0.027 1.00 92.62 90 ALA A N 1
ATOM 681 C CA . ALA A 1 90 ? -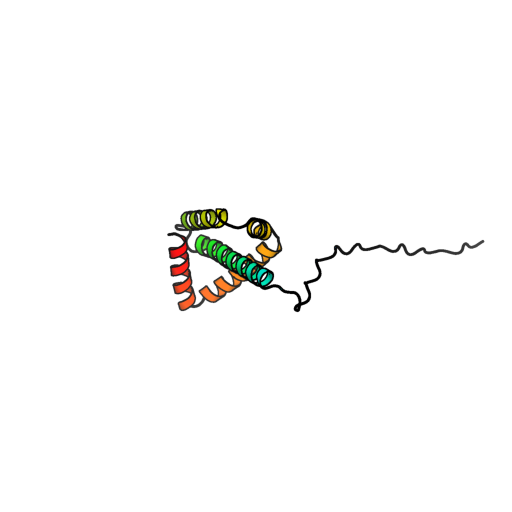5.408 7.349 0.389 1.00 92.62 90 ALA A CA 1
ATOM 682 C C . ALA A 1 90 ? -4.455 6.356 -0.303 1.00 92.62 90 ALA A C 1
ATOM 684 O O . ALA A 1 90 ? -3.380 6.746 -0.748 1.00 92.62 90 ALA A O 1
ATOM 685 N N . VAL A 1 91 ? -4.857 5.088 -0.455 1.00 95.12 91 VAL A N 1
ATOM 686 C CA . VAL A 1 91 ? -4.089 4.079 -1.206 1.00 95.12 91 VAL A CA 1
ATOM 687 C C . VAL A 1 91 ? -4.011 4.437 -2.684 1.00 95.12 91 VAL A C 1
ATOM 689 O O . VAL A 1 91 ? -2.944 4.317 -3.284 1.00 95.12 91 VAL A O 1
ATOM 692 N N . ALA A 1 92 ? -5.115 4.887 -3.284 1.00 93.94 92 ALA A N 1
ATOM 693 C CA . ALA A 1 92 ? -5.108 5.324 -4.674 1.00 93.94 92 ALA A CA 1
ATOM 694 C C . ALA A 1 92 ? -4.159 6.513 -4.882 1.00 93.94 92 ALA A C 1
ATOM 696 O O . ALA A 1 92 ? -3.413 6.525 -5.859 1.00 93.94 92 ALA A O 1
ATOM 697 N N . ASP A 1 93 ? -4.154 7.472 -3.958 1.00 95.00 93 ASP A N 1
ATOM 698 C CA . ASP A 1 93 ? -3.267 8.634 -3.994 1.00 95.00 93 ASP A CA 1
ATOM 699 C C . ASP A 1 93 ? -1.797 8.214 -3.847 1.00 95.00 93 ASP A C 1
ATOM 701 O O . ASP A 1 93 ? -0.998 8.469 -4.748 1.00 95.00 93 ASP A O 1
ATOM 705 N N . ALA A 1 94 ? -1.465 7.447 -2.803 1.00 94.12 94 ALA A N 1
ATOM 706 C CA . ALA A 1 94 ? -0.110 6.943 -2.571 1.00 94.12 94 ALA A CA 1
ATOM 707 C C . ALA A 1 94 ? 0.413 6.098 -3.743 1.00 94.12 94 ALA A C 1
ATOM 709 O O . ALA A 1 94 ? 1.575 6.207 -4.129 1.00 94.12 94 ALA A O 1
ATOM 710 N N . ARG A 1 95 ? -0.450 5.289 -4.370 1.00 93.75 95 ARG A N 1
ATOM 711 C CA . ARG A 1 95 ? -0.089 4.522 -5.569 1.00 93.75 95 ARG A CA 1
ATOM 712 C C . ARG A 1 95 ? 0.263 5.437 -6.739 1.00 93.75 95 ARG A C 1
ATOM 714 O O . ARG A 1 95 ? 1.200 5.134 -7.476 1.00 93.75 95 ARG A O 1
ATOM 721 N N . ARG A 1 96 ? -0.481 6.529 -6.953 1.00 92.75 96 ARG A N 1
ATOM 722 C CA . ARG A 1 96 ? -0.147 7.495 -8.013 1.00 92.75 96 ARG A CA 1
ATOM 723 C C . ARG A 1 96 ? 1.217 8.123 -7.756 1.00 92.75 96 ARG A C 1
ATOM 725 O O . ARG A 1 96 ? 1.994 8.222 -8.701 1.00 92.75 96 ARG A O 1
ATOM 732 N N . ASP A 1 97 ? 1.511 8.479 -6.511 1.00 91.88 97 ASP A N 1
ATOM 733 C CA . ASP A 1 97 ? 2.780 9.104 -6.132 1.00 91.88 97 ASP A CA 1
ATOM 734 C C . ASP A 1 97 ? 3.957 8.137 -6.326 1.00 91.88 97 ASP A C 1
ATOM 736 O O . ASP A 1 97 ? 4.929 8.471 -7.004 1.00 91.88 97 ASP A O 1
ATOM 740 N N . GLN A 1 98 ? 3.826 6.887 -5.870 1.00 89.94 98 GLN A N 1
ATOM 741 C CA . GLN A 1 98 ? 4.829 5.839 -6.112 1.00 89.94 98 GLN A CA 1
ATOM 742 C C . GLN A 1 98 ? 5.067 5.591 -7.605 1.00 89.94 98 GLN A C 1
ATOM 744 O O . GLN A 1 98 ? 6.201 5.407 -8.042 1.00 89.94 98 GLN A O 1
ATOM 749 N N . MET A 1 99 ? 4.004 5.604 -8.413 1.00 87.75 99 MET A N 1
ATOM 750 C CA . MET A 1 99 ? 4.119 5.463 -9.865 1.00 87.75 99 MET A CA 1
ATOM 751 C C . MET A 1 99 ? 4.810 6.656 -10.521 1.00 87.75 99 MET A C 1
ATOM 753 O O . MET A 1 99 ? 5.424 6.484 -11.570 1.00 87.75 99 MET A O 1
ATOM 757 N N . GLN A 1 100 ? 4.699 7.860 -9.956 1.00 90.44 100 GLN A N 1
ATOM 758 C CA . GLN A 1 100 ? 5.453 9.017 -10.432 1.00 90.44 100 GLN A CA 1
ATOM 759 C C . GLN A 1 100 ? 6.934 8.884 -10.077 1.00 90.44 100 GLN A C 1
ATOM 761 O O . GLN A 1 100 ? 7.777 9.087 -10.948 1.00 90.44 100 GLN A O 1
ATOM 766 N N . GLU A 1 101 ? 7.253 8.475 -8.849 1.00 86.50 101 GLU A N 1
ATOM 767 C CA . GLU A 1 101 ? 8.631 8.242 -8.403 1.00 86.50 101 GLU A CA 1
ATOM 768 C C . GLU A 1 101 ? 9.320 7.148 -9.237 1.00 86.50 101 GLU A C 1
ATOM 770 O O . GLU A 1 101 ? 10.434 7.336 -9.736 1.00 86.50 101 GLU A O 1
ATOM 775 N N . ALA A 1 102 ? 8.603 6.056 -9.515 1.00 86.44 102 ALA A N 1
ATOM 776 C CA . ALA A 1 102 ? 9.052 4.952 -10.361 1.00 86.44 102 ALA A CA 1
ATOM 777 C C . ALA A 1 102 ? 9.218 5.315 -11.853 1.00 86.44 102 ALA A C 1
ATOM 779 O O . ALA A 1 102 ? 9.569 4.455 -12.659 1.00 86.44 102 ALA A O 1
ATOM 780 N N . ARG A 1 103 ? 8.985 6.567 -12.273 1.00 87.56 103 ARG A N 1
ATOM 781 C CA . ARG A 1 103 ? 9.352 7.027 -13.629 1.00 87.56 103 ARG A CA 1
ATOM 782 C C . ARG A 1 103 ? 10.825 7.398 -13.743 1.00 87.56 103 ARG A C 1
ATOM 784 O O . ARG A 1 103 ? 11.338 7.466 -14.855 1.00 87.56 103 ARG A O 1
ATOM 791 N N . THR A 1 104 ? 11.493 7.649 -12.621 1.00 91.75 104 THR A N 1
ATOM 792 C CA . THR A 1 104 ? 12.926 7.954 -12.604 1.00 91.75 104 THR A CA 1
ATOM 793 C C . THR A 1 104 ? 13.750 6.661 -12.626 1.00 91.75 104 THR A C 1
ATOM 795 O O . THR A 1 104 ? 13.306 5.657 -12.063 1.00 91.75 104 THR A O 1
ATOM 798 N N . PRO A 1 105 ? 14.948 6.639 -13.239 1.00 89.94 105 PRO A N 1
ATOM 799 C CA . PRO A 1 105 ? 15.817 5.459 -13.214 1.00 89.94 105 PRO A CA 1
ATOM 800 C C . PRO A 1 105 ? 16.153 4.982 -11.791 1.00 89.94 105 PRO A C 1
ATOM 802 O O . PRO A 1 105 ? 16.213 3.781 -11.525 1.00 89.94 105 PRO A O 1
ATOM 805 N N . GLU A 1 106 ? 16.349 5.914 -10.862 1.00 91.12 106 GLU A N 1
ATOM 806 C CA . GLU A 1 106 ? 16.616 5.644 -9.448 1.00 91.12 106 GLU A CA 1
ATOM 807 C C . GLU A 1 106 ? 15.379 5.060 -8.759 1.00 91.12 106 GLU A C 1
ATOM 809 O O . GLU A 1 106 ? 15.474 4.034 -8.080 1.00 91.12 106 GLU A O 1
ATOM 814 N N . GLY A 1 107 ? 14.206 5.652 -9.000 1.00 88.44 107 GLY A N 1
ATOM 815 C CA . GLY A 1 107 ? 12.932 5.165 -8.478 1.00 88.44 107 GLY A CA 1
ATOM 816 C C . GLY A 1 107 ? 12.579 3.769 -8.988 1.00 88.44 107 GLY A C 1
ATOM 817 O O . GLY A 1 107 ? 12.105 2.943 -8.215 1.00 88.44 107 GLY A O 1
ATOM 818 N N . GLN A 1 108 ? 12.885 3.446 -10.250 1.00 88.44 108 GLN A N 1
ATOM 819 C CA . GLN A 1 108 ? 12.696 2.095 -10.800 1.00 88.44 108 GLN A CA 1
ATOM 820 C C . GLN A 1 108 ? 13.550 1.055 -10.079 1.00 88.44 108 GLN A C 1
ATOM 822 O O . GLN A 1 108 ? 13.050 -0.009 -9.714 1.00 88.44 108 GLN A O 1
ATOM 827 N N . LYS A 1 109 ? 14.832 1.361 -9.844 1.00 89.75 109 LYS A N 1
ATOM 8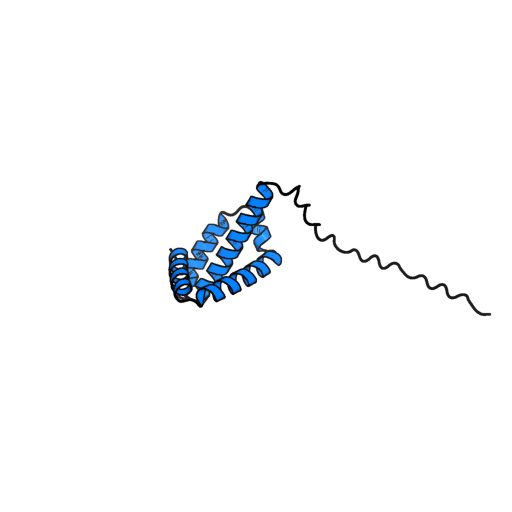28 C CA . LYS A 1 109 ? 15.741 0.464 -9.115 1.00 89.75 109 LYS A CA 1
ATOM 829 C C . LYS A 1 109 ? 15.280 0.259 -7.675 1.00 89.75 109 LYS A C 1
ATOM 831 O O . LYS A 1 109 ? 15.250 -0.877 -7.207 1.00 89.75 109 LYS A O 1
ATOM 836 N N . SER A 1 110 ? 14.897 1.345 -7.002 1.00 90.06 110 SER A N 1
ATOM 837 C CA . SER A 1 110 ? 14.365 1.307 -5.637 1.00 90.06 110 SER A CA 1
ATOM 838 C C . SER A 1 110 ? 13.095 0.455 -5.559 1.00 90.06 110 SER A C 1
ATOM 840 O O . SER A 1 110 ? 13.012 -0.465 -4.747 1.00 90.06 110 SER A O 1
ATOM 842 N N . MET A 1 111 ? 12.147 0.679 -6.474 1.00 89.56 111 MET A N 1
ATOM 843 C CA . MET A 1 111 ? 10.883 -0.054 -6.511 1.00 89.56 111 MET A CA 1
ATOM 844 C C . MET A 1 111 ? 11.095 -1.543 -6.790 1.00 89.56 111 MET A C 1
ATOM 846 O O . MET A 1 111 ? 10.523 -2.374 -6.097 1.00 89.56 111 MET A O 1
ATOM 850 N N . ALA A 1 112 ? 11.962 -1.907 -7.738 1.00 89.75 112 ALA A N 1
ATOM 851 C CA . ALA A 1 112 ? 12.262 -3.311 -8.022 1.00 89.75 112 ALA A CA 1
ATOM 852 C C . ALA A 1 112 ? 12.888 -4.032 -6.812 1.00 89.75 112 ALA A C 1
ATOM 854 O O . ALA A 1 112 ? 12.512 -5.164 -6.499 1.00 89.75 112 ALA A O 1
ATOM 855 N N . ALA A 1 113 ? 13.815 -3.375 -6.104 1.00 91.69 113 ALA A N 1
ATOM 856 C CA . ALA A 1 113 ? 14.408 -3.918 -4.883 1.00 91.69 113 ALA A CA 1
ATOM 857 C C . ALA A 1 113 ? 13.359 -4.095 -3.775 1.00 91.69 113 ALA A C 1
ATOM 859 O O . ALA A 1 113 ? 13.316 -5.144 -3.131 1.00 91.69 113 ALA A O 1
ATOM 860 N N . LEU A 1 114 ? 12.479 -3.106 -3.605 1.00 91.62 114 LEU A N 1
ATOM 861 C CA . LEU A 1 114 ? 11.382 -3.155 -2.644 1.00 91.62 114 LEU A CA 1
ATOM 862 C C . LEU A 1 114 ? 10.403 -4.292 -2.966 1.00 91.62 114 LEU A C 1
ATOM 864 O O . LEU A 1 114 ? 10.108 -5.104 -2.095 1.00 91.62 114 LEU A O 1
ATOM 868 N N . CYS A 1 115 ? 9.963 -4.416 -4.220 1.00 92.88 115 CYS A N 1
ATOM 869 C CA . CYS A 1 115 ? 9.058 -5.482 -4.651 1.00 92.88 115 CYS A CA 1
ATOM 870 C C . CYS A 1 115 ? 9.637 -6.875 -4.408 1.00 92.88 115 CYS A C 1
ATOM 872 O O . CYS A 1 115 ? 8.913 -7.781 -3.995 1.00 92.88 115 CYS A O 1
ATOM 874 N N . LYS A 1 116 ? 10.945 -7.043 -4.630 1.00 92.38 116 LYS A N 1
ATOM 875 C CA . LYS A 1 116 ? 11.633 -8.294 -4.322 1.00 92.38 116 LYS A CA 1
ATOM 876 C C . LYS A 1 116 ? 11.644 -8.568 -2.817 1.00 92.38 116 LYS A C 1
ATOM 878 O O . LYS A 1 116 ? 11.273 -9.665 -2.422 1.00 92.38 116 LYS A O 1
ATOM 883 N N . ALA A 1 117 ? 11.997 -7.577 -1.998 1.00 92.19 117 ALA A N 1
ATOM 884 C CA . ALA A 1 117 ? 12.022 -7.718 -0.542 1.00 92.19 117 ALA A CA 1
ATOM 885 C C . ALA A 1 117 ? 10.642 -8.064 0.045 1.00 92.19 117 ALA A C 1
ATOM 887 O O . ALA A 1 117 ? 10.555 -8.817 1.004 1.00 92.19 117 ALA A O 1
ATOM 888 N N . MET A 1 118 ? 9.550 -7.568 -0.544 1.00 91.38 118 MET A N 1
ATOM 889 C CA . MET A 1 118 ? 8.192 -7.920 -0.105 1.00 91.38 118 MET A CA 1
ATOM 890 C C . MET A 1 118 ? 7.791 -9.362 -0.439 1.00 91.38 118 MET A C 1
ATOM 892 O O . MET A 1 118 ? 6.868 -9.901 0.173 1.00 91.38 118 MET A O 1
ATOM 896 N N . ALA A 1 119 ? 8.438 -9.968 -1.434 1.00 91.19 119 ALA A N 1
ATOM 897 C CA . ALA A 1 119 ? 8.172 -11.333 -1.872 1.00 91.19 119 ALA A CA 1
ATOM 898 C C . ALA A 1 119 ? 8.960 -12.395 -1.079 1.00 91.19 119 ALA A C 1
ATOM 900 O O . ALA A 1 119 ? 8.746 -13.591 -1.312 1.00 91.19 119 ALA A O 1
ATOM 901 N N . GLU A 1 120 ? 9.877 -11.963 -0.211 1.00 87.25 120 GLU A N 1
ATOM 902 C CA . GLU A 1 120 ? 10.702 -12.783 0.686 1.00 87.25 120 GLU A CA 1
ATOM 903 C C . GLU A 1 120 ? 10.050 -12.896 2.073 1.00 87.25 120 GLU A C 1
ATOM 905 O O . GLU A 1 120 ? 10.083 -14.026 2.615 1.00 87.25 120 GLU A O 1
#